Protein AF-A0A842NM25-F1 (afdb_monomer_lite)

Foldseek 3Di:
DFQAAPPPRHTDHNPQLDSHDPVVLCVVPNPVVSVVVSVVSVVCVVVVNSCVPPPPPPPPDPDPDDDDDDDDDDDDDDDDDDDDDDDPPDPDDDPPPPPPDDDPPDPPPPDDD

pLDDT: mean 74.21, std 19.15, range [44.09, 97.69]

Structure (mmCIF, N/CA/C/O backbone):
data_AF-A0A842NM25-F1
#
_entry.id   AF-A0A842NM25-F1
#
loop_
_atom_site.group_PDB
_atom_site.id
_atom_site.type_symbol
_atom_site.label_atom_id
_atom_site.label_alt_id
_atom_site.label_comp_id
_atom_site.label_asym_id
_atom_site.label_entity_id
_atom_site.label_seq_id
_atom_site.pdbx_PDB_ins_code
_atom_site.Cartn_x
_atom_site.Cartn_y
_atom_site.Cartn_z
_atom_site.occupancy
_atom_site.B_iso_or_equiv
_atom_site.auth_seq_id
_atom_site.auth_comp_id
_atom_site.auth_asym_id
_atom_site.auth_atom_id
_atom_site.pdbx_PDB_model_num
ATOM 1 N N . MET A 1 1 ? -14.908 -14.798 -3.355 1.00 56.22 1 MET A N 1
ATOM 2 C CA . MET A 1 1 ? -15.230 -14.413 -1.962 1.00 56.22 1 MET A CA 1
ATOM 3 C C . MET A 1 1 ? -14.199 -13.358 -1.643 1.00 56.22 1 MET A C 1
ATOM 5 O O . MET A 1 1 ? -13.019 -13.688 -1.685 1.00 56.22 1 MET A O 1
ATOM 9 N N . GLY A 1 2 ? -14.637 -12.111 -1.462 1.00 76.69 2 GLY A N 1
ATOM 10 C CA . GLY A 1 2 ? -13.755 -10.945 -1.497 1.00 76.69 2 GLY A CA 1
ATOM 11 C C . GLY A 1 2 ? -12.671 -10.963 -0.426 1.00 76.69 2 GLY A C 1
ATOM 12 O O . GLY A 1 2 ? -12.865 -11.520 0.660 1.00 76.69 2 GLY A O 1
ATOM 13 N N . LYS A 1 3 ? -11.541 -10.314 -0.716 1.00 93.62 3 LYS A N 1
ATOM 14 C CA . LYS A 1 3 ? -10.562 -9.976 0.320 1.00 93.62 3 LYS A CA 1
ATOM 15 C C . LYS A 1 3 ? -11.180 -8.933 1.248 1.00 93.62 3 LYS A C 1
ATOM 17 O O . LYS A 1 3 ? -11.974 -8.098 0.821 1.00 93.62 3 LYS A O 1
ATOM 22 N N . ARG A 1 4 ? -10.823 -8.970 2.530 1.00 96.25 4 ARG A N 1
ATOM 23 C CA . ARG A 1 4 ? -11.266 -7.973 3.514 1.00 96.25 4 ARG A CA 1
ATOM 24 C C . ARG A 1 4 ? -10.062 -7.294 4.138 1.00 96.25 4 ARG A C 1
A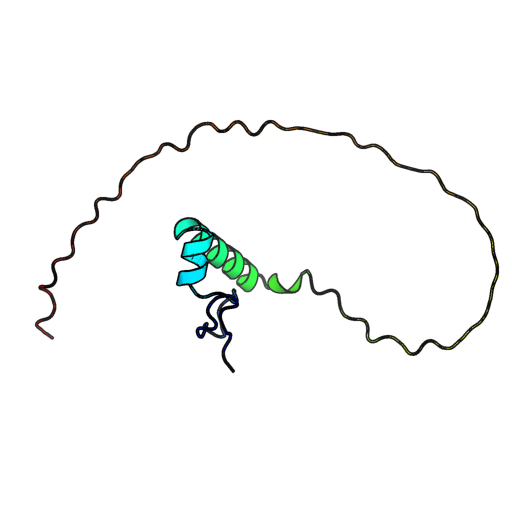TOM 26 O O . ARG A 1 4 ? -9.051 -7.937 4.394 1.00 96.25 4 ARG A O 1
ATOM 33 N N . CYS A 1 5 ? -10.188 -5.995 4.384 1.00 96.62 5 CYS A N 1
ATOM 34 C CA . CYS A 1 5 ? -9.157 -5.199 5.032 1.00 96.62 5 CYS A CA 1
ATOM 35 C C . CYS A 1 5 ? -8.902 -5.722 6.447 1.00 96.62 5 CYS A C 1
ATOM 37 O O . CYS A 1 5 ? -9.829 -5.776 7.256 1.00 96.62 5 CYS A O 1
ATOM 39 N N . ILE A 1 6 ? -7.644 -6.014 6.778 1.00 96.19 6 ILE A N 1
ATOM 40 C CA . ILE A 1 6 ? -7.267 -6.549 8.097 1.00 96.19 6 ILE A CA 1
ATOM 41 C C . ILE A 1 6 ? -7.580 -5.612 9.277 1.00 96.19 6 ILE A C 1
ATOM 43 O O . ILE A 1 6 ? -7.670 -6.074 10.410 1.00 96.19 6 ILE A O 1
ATOM 47 N N . TYR A 1 7 ? -7.760 -4.309 9.034 1.00 96.88 7 TYR A N 1
ATOM 48 C CA . TYR A 1 7 ? -7.997 -3.324 1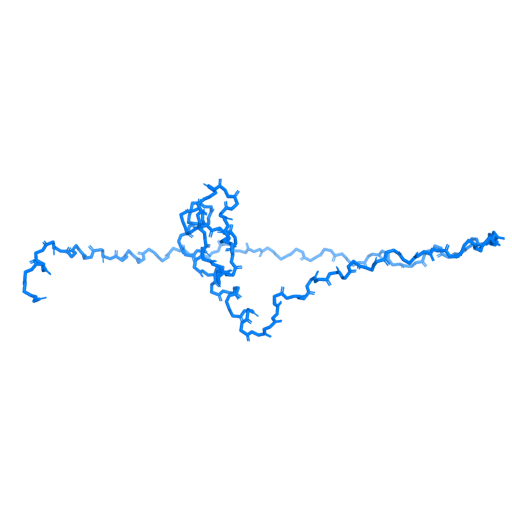0.096 1.00 96.88 7 TYR A CA 1
ATOM 49 C C . TYR A 1 7 ? -9.463 -2.941 10.261 1.00 96.88 7 TYR A C 1
ATOM 51 O O . TYR A 1 7 ? -9.978 -2.924 11.374 1.00 96.88 7 TYR A O 1
ATOM 59 N N . CYS A 1 8 ? -10.141 -2.607 9.164 1.00 97.00 8 CYS A N 1
ATOM 60 C CA . CYS A 1 8 ? -11.512 -2.097 9.214 1.00 97.00 8 CYS A CA 1
ATOM 61 C C . CYS A 1 8 ? -12.549 -3.092 8.684 1.00 97.00 8 CYS A C 1
ATOM 63 O O . CYS A 1 8 ? -13.732 -2.774 8.662 1.00 97.00 8 CYS A O 1
ATOM 65 N N . SER A 1 9 ? -12.123 -4.282 8.239 1.00 96.19 9 SER A N 1
ATOM 66 C CA . SER A 1 9 ? -12.980 -5.332 7.663 1.00 96.19 9 SER A CA 1
ATOM 67 C C . SER A 1 9 ? -13.789 -4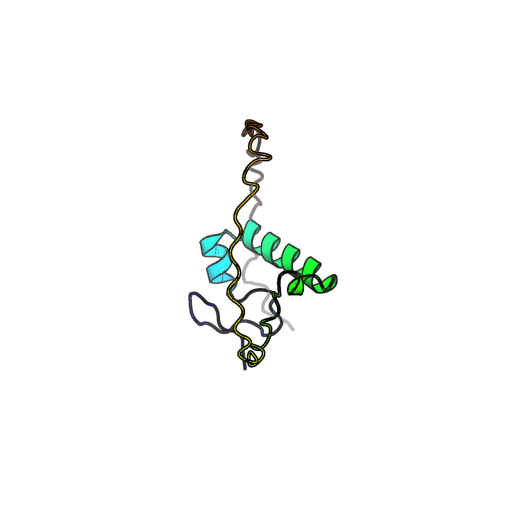.932 6.421 1.00 96.19 9 SER A C 1
ATOM 69 O O . SER A 1 9 ? -14.603 -5.727 5.958 1.00 96.19 9 SER A O 1
ATOM 71 N N . THR A 1 10 ? -13.563 -3.741 5.858 1.00 96.06 10 THR A N 1
ATOM 72 C CA . THR A 1 10 ? -14.150 -3.315 4.579 1.00 96.06 10 THR A CA 1
ATOM 73 C C . THR A 1 10 ? -13.658 -4.205 3.444 1.00 96.06 10 THR A C 1
ATOM 75 O O . THR A 1 10 ? -12.527 -4.697 3.489 1.00 96.06 10 THR A O 1
ATOM 78 N N . ASP A 1 11 ? -14.487 -4.379 2.421 1.00 96.12 11 ASP A N 1
ATOM 79 C CA . ASP A 1 11 ? -14.125 -5.136 1.231 1.00 96.12 11 ASP A CA 1
ATOM 80 C C . ASP A 1 11 ? -12.930 -4.507 0.501 1.00 96.12 11 ASP A C 1
ATOM 82 O O . ASP A 1 11 ? -12.806 -3.287 0.360 1.00 96.12 11 ASP A O 1
ATOM 86 N N . VAL A 1 12 ? -12.028 -5.375 0.061 1.00 95.94 12 VAL A N 1
ATOM 87 C CA . VAL A 1 12 ? -10.837 -5.061 -0.725 1.00 95.94 12 VAL A CA 1
ATOM 88 C C . VAL A 1 12 ? -10.915 -5.875 -2.012 1.00 95.94 12 VAL A C 1
ATOM 90 O O . VAL A 1 12 ? -11.385 -7.014 -2.011 1.00 95.94 12 VAL A O 1
ATOM 93 N N . ASP A 1 13 ? -10.462 -5.285 -3.118 1.00 93.50 13 ASP A N 1
ATOM 94 C CA . ASP A 1 13 ? -10.474 -5.943 -4.424 1.00 93.50 13 ASP A CA 1
ATOM 95 C C . ASP A 1 13 ? -9.728 -7.286 -4.379 1.00 93.50 13 ASP A C 1
ATOM 97 O O . ASP A 1 13 ? -8.631 -7.379 -3.821 1.00 93.50 13 ASP A O 1
ATOM 101 N N . GLU A 1 14 ? -10.307 -8.332 -4.976 1.00 92.44 14 GLU A N 1
ATOM 102 C CA . GLU A 1 14 ? -9.696 -9.669 -4.992 1.00 92.44 14 GLU A CA 1
ATOM 103 C C . GLU A 1 14 ? -8.344 -9.676 -5.728 1.00 92.44 14 GLU A C 1
ATOM 105 O O . GLU A 1 14 ? -7.450 -10.442 -5.363 1.00 92.44 14 GLU A O 1
ATOM 110 N N . ASN A 1 15 ? -8.150 -8.774 -6.697 1.00 91.69 15 ASN A N 1
ATOM 111 C CA . ASN A 1 15 ? -6.904 -8.614 -7.446 1.00 91.69 15 ASN A CA 1
ATOM 112 C C . ASN A 1 15 ? -5.910 -7.667 -6.765 1.00 91.69 15 ASN A C 1
ATOM 114 O O . ASN A 1 15 ? -4.826 -7.444 -7.309 1.00 91.69 15 ASN A O 1
ATOM 118 N N . SER A 1 16 ? -6.248 -7.106 -5.599 1.00 93.06 16 SER A N 1
ATOM 119 C CA . SER A 1 16 ? -5.323 -6.286 -4.819 1.00 93.06 16 SER A CA 1
ATOM 120 C C . SER A 1 16 ? -4.127 -7.120 -4.361 1.00 93.06 16 SER A C 1
ATOM 122 O O . SER A 1 16 ? -4.284 -8.229 -3.837 1.00 93.06 16 SER A O 1
ATOM 124 N N . VAL A 1 17 ? -2.925 -6.561 -4.506 1.00 94.00 17 VAL A N 1
ATOM 125 C CA . VAL A 1 17 ? -1.669 -7.128 -3.982 1.00 94.00 17 VAL A CA 1
ATOM 126 C C . VAL A 1 17 ? -1.532 -7.011 -2.460 1.00 94.00 17 VAL A C 1
ATOM 128 O O . VAL A 1 17 ? -0.621 -7.590 -1.880 1.00 94.00 17 VAL A O 1
ATOM 131 N N . VAL A 1 18 ? -2.432 -6.277 -1.803 1.00 93.94 18 VAL A N 1
ATOM 132 C CA . VAL A 1 18 ? -2.431 -6.047 -0.352 1.00 93.94 18 VAL A CA 1
ATOM 133 C C . VAL A 1 18 ? -3.809 -6.302 0.258 1.00 93.94 18 VAL A C 1
ATOM 135 O O . VAL A 1 18 ? -4.831 -5.974 -0.347 1.00 93.94 18 VAL A O 1
ATOM 138 N N . ASP A 1 19 ? -3.837 -6.808 1.493 1.00 94.81 19 ASP A N 1
ATOM 139 C CA . ASP A 1 19 ? -5.064 -7.110 2.253 1.00 94.81 19 ASP A CA 1
ATOM 140 C C . ASP A 1 19 ? -5.525 -5.922 3.119 1.00 94.81 19 ASP A C 1
ATOM 142 O O . ASP A 1 19 ? -5.959 -6.057 4.266 1.00 94.81 19 ASP A O 1
ATOM 146 N N . MET A 1 20 ? -5.393 -4.706 2.590 1.00 96.06 20 MET A N 1
ATOM 147 C CA . MET A 1 20 ? -5.673 -3.472 3.319 1.00 96.06 20 MET A CA 1
ATOM 148 C C . MET A 1 20 ? -6.338 -2.445 2.411 1.00 96.06 20 MET A C 1
ATOM 150 O O . MET A 1 20 ? -5.924 -2.249 1.271 1.00 96.06 20 MET A O 1
ATOM 154 N N . CYS A 1 21 ? -7.368 -1.762 2.912 1.00 96.25 21 CYS A N 1
ATOM 155 C CA . CYS A 1 21 ? -8.022 -0.704 2.150 1.00 96.25 21 CYS A CA 1
ATOM 156 C C . CYS A 1 21 ? -7.135 0.552 2.075 1.00 96.25 21 CYS A C 1
ATOM 158 O O . CYS A 1 21 ? -6.343 0.830 2.982 1.00 96.25 21 CYS A O 1
ATOM 160 N N . ARG A 1 22 ? -7.321 1.368 1.027 1.00 95.56 22 ARG A N 1
ATOM 161 C CA . ARG A 1 22 ? -6.561 2.618 0.831 1.00 95.56 22 ARG A CA 1
ATOM 162 C C . ARG A 1 22 ? -6.629 3.564 2.033 1.00 95.56 22 ARG A C 1
ATOM 164 O O . ARG A 1 22 ? -5.623 4.177 2.368 1.00 95.56 22 ARG A O 1
ATOM 171 N N . GLY A 1 23 ? -7.786 3.663 2.693 1.00 97.06 23 GLY A N 1
ATOM 172 C CA . GLY A 1 23 ? -7.955 4.511 3.877 1.00 97.06 23 GLY A CA 1
ATOM 173 C C . GLY A 1 23 ? -7.028 4.099 5.022 1.00 97.06 23 GLY A C 1
ATOM 174 O O . GLY A 1 23 ? -6.289 4.925 5.548 1.00 97.06 23 GLY A O 1
ATOM 175 N N . CYS A 1 24 ? -6.994 2.806 5.353 1.00 97.62 24 CYS A N 1
ATOM 176 C CA . CYS A 1 24 ? -6.101 2.285 6.386 1.00 97.62 24 CYS A CA 1
ATOM 177 C C . CYS A 1 24 ? -4.625 2.422 5.994 1.00 97.62 24 CYS A C 1
ATOM 179 O O . CYS A 1 24 ? -3.834 2.869 6.819 1.00 97.62 24 CYS A O 1
ATOM 181 N N . MET A 1 25 ? -4.258 2.126 4.742 1.00 97.31 25 MET A N 1
ATOM 182 C CA . MET A 1 25 ? -2.871 2.295 4.287 1.00 97.31 25 MET A CA 1
ATOM 183 C C . MET A 1 25 ? -2.400 3.747 4.412 1.00 97.31 25 MET A C 1
ATOM 185 O O . MET A 1 25 ? -1.293 4.004 4.882 1.00 97.31 25 MET A O 1
ATOM 189 N N . ASN A 1 26 ? -3.249 4.701 4.021 1.00 97.69 26 ASN A N 1
ATOM 190 C CA . ASN A 1 26 ? -2.941 6.125 4.115 1.00 97.69 26 ASN A CA 1
ATOM 191 C C . ASN A 1 26 ? -2.841 6.598 5.569 1.00 97.69 26 ASN A C 1
ATOM 193 O O . ASN A 1 26 ? -2.014 7.452 5.859 1.00 97.69 26 ASN A O 1
ATOM 197 N N . ASN A 1 27 ? -3.633 6.038 6.484 1.00 97.56 27 ASN A N 1
ATOM 198 C CA . ASN A 1 27 ? -3.551 6.387 7.902 1.00 97.56 27 ASN A CA 1
ATOM 199 C C . ASN A 1 27 ? -2.276 5.849 8.570 1.00 97.56 27 ASN A C 1
ATOM 201 O O . ASN A 1 27 ? -1.747 6.496 9.466 1.00 97.56 27 ASN A O 1
ATOM 205 N N . VAL A 1 28 ? -1.783 4.680 8.144 1.00 96.75 28 VAL A N 1
ATOM 206 C CA . VAL A 1 28 ? -0.578 4.059 8.722 1.00 96.75 28 VAL A CA 1
ATOM 207 C C . VAL A 1 28 ? 0.703 4.651 8.130 1.00 96.75 28 VAL A C 1
ATOM 209 O O . VAL A 1 28 ? 1.630 4.965 8.872 1.00 96.75 28 VAL A O 1
ATOM 212 N N . TRP A 1 29 ? 0.768 4.813 6.805 1.00 96.56 29 TRP A N 1
ATOM 213 C CA . TRP A 1 29 ? 2.002 5.202 6.108 1.00 96.56 29 TRP A CA 1
ATOM 214 C C . TRP A 1 29 ? 1.941 6.569 5.416 1.00 96.56 29 TRP A C 1
ATOM 216 O O . TRP A 1 29 ? 2.972 7.103 5.009 1.00 96.56 29 TRP A O 1
ATOM 226 N N . GLY A 1 30 ? 0.757 7.156 5.263 1.00 97.56 30 GLY A N 1
ATOM 227 C CA . GLY A 1 30 ? 0.551 8.338 4.429 1.00 97.56 30 GLY A CA 1
ATOM 228 C C . GLY A 1 30 ? 0.391 7.999 2.939 1.00 97.56 30 GLY A C 1
ATOM 229 O O . GLY A 1 30 ? 0.763 6.912 2.490 1.00 97.56 30 GLY A O 1
ATOM 230 N N . PRO A 1 31 ? -0.143 8.938 2.136 1.00 96.81 31 PRO A N 1
ATOM 231 C CA . PRO A 1 31 ? -0.509 8.698 0.736 1.00 96.81 31 PRO A CA 1
ATOM 232 C C . PRO A 1 31 ? 0.688 8.414 -0.182 1.00 96.81 31 PRO A C 1
ATOM 234 O O . PRO A 1 31 ? 0.568 7.661 -1.144 1.00 96.81 31 PRO A O 1
ATOM 237 N N . LYS A 1 32 ? 1.854 9.007 0.104 1.00 97.19 32 LYS A N 1
ATOM 238 C CA . LYS A 1 32 ? 3.070 8.800 -0.701 1.00 97.19 32 LYS A CA 1
ATOM 239 C C . LYS A 1 32 ? 3.624 7.389 -0.516 1.00 97.19 32 LYS A C 1
ATOM 241 O O . LYS A 1 32 ? 3.924 6.701 -1.486 1.00 97.19 32 LYS A O 1
ATOM 246 N N . MET A 1 33 ? 3.732 6.952 0.736 1.00 97.25 33 MET A N 1
ATOM 247 C CA . MET A 1 33 ? 4.286 5.641 1.063 1.00 97.25 33 MET A CA 1
ATOM 248 C C . MET A 1 33 ? 3.319 4.515 0.712 1.00 97.25 33 MET A C 1
ATOM 250 O O . MET A 1 33 ? 3.757 3.496 0.189 1.00 97.25 33 MET A O 1
ATOM 254 N N . SER A 1 34 ? 2.014 4.693 0.939 1.00 97.44 34 SER A N 1
ATOM 255 C CA . SER A 1 34 ? 1.020 3.693 0.541 1.00 97.44 34 SER A CA 1
ATOM 256 C C . SER A 1 34 ? 1.063 3.434 -0.968 1.00 97.44 34 SER A C 1
ATOM 258 O O . SER A 1 34 ? 1.082 2.276 -1.381 1.00 97.44 34 SER A O 1
ATOM 260 N N . ALA A 1 35 ? 1.168 4.488 -1.784 1.00 96.94 35 ALA A N 1
ATOM 261 C CA . ALA A 1 35 ? 1.315 4.370 -3.231 1.00 96.94 35 ALA A CA 1
ATOM 262 C C . ALA A 1 35 ? 2.603 3.626 -3.617 1.00 96.94 35 ALA A C 1
ATOM 264 O O . ALA A 1 35 ? 2.540 2.685 -4.405 1.00 96.94 35 ALA A O 1
ATOM 265 N N . ALA A 1 36 ? 3.742 3.985 -3.017 1.00 97.69 36 ALA A N 1
ATOM 266 C CA . ALA A 1 36 ? 5.023 3.334 -3.292 1.00 97.69 36 ALA A CA 1
ATOM 267 C C . ALA A 1 36 ? 5.026 1.840 -2.915 1.00 97.69 36 ALA A C 1
ATOM 269 O O . ALA A 1 36 ? 5.561 1.015 -3.655 1.00 97.69 36 ALA A O 1
ATOM 270 N N . ILE A 1 37 ? 4.400 1.473 -1.790 1.00 96.25 37 ILE A N 1
ATOM 271 C CA . ILE A 1 37 ? 4.264 0.075 -1.356 1.00 96.25 37 ILE A CA 1
ATOM 272 C C . ILE A 1 37 ? 3.427 -0.716 -2.363 1.00 96.25 37 ILE A C 1
ATOM 274 O O . ILE A 1 37 ? 3.859 -1.780 -2.804 1.00 96.25 37 ILE A O 1
ATOM 278 N N . VAL A 1 38 ? 2.256 -0.197 -2.752 1.00 96.19 38 VAL A N 1
ATOM 279 C CA . VAL A 1 38 ? 1.388 -0.863 -3.737 1.00 96.19 38 VAL A CA 1
ATOM 280 C C . VAL A 1 38 ? 2.106 -1.004 -5.075 1.00 96.19 38 VAL A C 1
ATOM 282 O O . VAL A 1 38 ? 2.112 -2.088 -5.645 1.00 96.19 38 VAL A O 1
ATOM 285 N N . GLU A 1 39 ? 2.765 0.051 -5.556 1.00 96.94 39 GLU A N 1
ATOM 286 C CA . GLU A 1 39 ? 3.509 0.018 -6.817 1.00 96.94 39 GLU A CA 1
ATOM 287 C C . GLU A 1 39 ? 4.647 -1.013 -6.790 1.00 96.94 39 GLU A C 1
ATOM 289 O O . GLU A 1 39 ? 4.837 -1.758 -7.751 1.00 96.94 39 GLU A O 1
ATOM 294 N N . SER A 1 40 ? 5.396 -1.081 -5.687 1.00 95.94 40 SER A N 1
ATOM 295 C CA . SER A 1 40 ? 6.460 -2.070 -5.509 1.00 95.94 40 SER A CA 1
ATOM 296 C C . SER A 1 40 ? 5.905 -3.496 -5.544 1.00 95.94 40 SER A C 1
ATOM 298 O O . SER A 1 40 ? 6.383 -4.328 -6.313 1.00 95.94 40 SER A O 1
ATOM 300 N N . MET A 1 41 ? 4.837 -3.764 -4.788 1.00 94.75 41 MET A N 1
ATOM 301 C CA . MET A 1 41 ? 4.190 -5.079 -4.768 1.00 94.75 41 MET A CA 1
ATOM 302 C C . MET A 1 41 ? 3.616 -5.467 -6.139 1.00 94.75 41 MET A C 1
ATOM 304 O O . MET A 1 41 ? 3.745 -6.612 -6.563 1.00 94.75 41 MET A O 1
ATOM 308 N N . GLU A 1 42 ? 3.041 -4.516 -6.876 1.00 95.44 42 GLU A N 1
ATOM 309 C CA . GLU A 1 42 ? 2.545 -4.736 -8.239 1.00 95.44 42 GLU A CA 1
ATOM 310 C C . GLU A 1 42 ? 3.663 -5.089 -9.228 1.00 95.44 42 GLU A C 1
ATOM 312 O O . GLU A 1 42 ? 3.516 -6.002 -10.047 1.00 95.44 42 GLU A O 1
ATOM 317 N N . LYS A 1 43 ? 4.820 -4.424 -9.125 1.00 95.81 43 LYS A N 1
ATOM 318 C CA . LYS A 1 43 ? 6.008 -4.771 -9.921 1.00 95.81 43 LYS A CA 1
ATOM 319 C C . LYS A 1 43 ? 6.478 -6.192 -9.628 1.00 95.81 43 LYS A C 1
ATOM 321 O O . LYS A 1 43 ? 6.808 -6.926 -10.557 1.00 95.81 43 LYS A O 1
ATOM 326 N N . GLU A 1 44 ? 6.484 -6.595 -8.361 1.00 94.62 44 GLU A N 1
ATOM 327 C CA . GLU A 1 44 ? 6.869 -7.950 -7.962 1.00 94.62 44 GLU A CA 1
ATOM 328 C C . GLU A 1 44 ? 5.831 -9.000 -8.386 1.00 94.62 44 GLU A C 1
ATOM 330 O O . GLU A 1 44 ? 6.211 -10.089 -8.826 1.00 94.62 44 GLU A O 1
ATOM 335 N N . ARG A 1 45 ? 4.534 -8.661 -8.387 1.00 93.31 45 ARG A N 1
ATOM 336 C CA . ARG A 1 45 ? 3.482 -9.494 -8.991 1.00 93.31 45 ARG A CA 1
ATOM 337 C C . ARG A 1 45 ? 3.737 -9.732 -10.474 1.00 93.31 45 ARG A C 1
ATOM 339 O O . ARG A 1 45 ? 3.680 -10.877 -10.914 1.00 93.31 45 ARG A O 1
ATOM 346 N N . GLY A 1 46 ? 4.076 -8.686 -11.227 1.00 92.69 46 GLY A N 1
ATOM 347 C CA . GLY A 1 46 ? 4.408 -8.801 -12.651 1.00 92.69 46 GLY A CA 1
ATOM 348 C C . GLY A 1 46 ? 5.624 -9.693 -12.931 1.00 92.69 46 GLY A C 1
ATOM 349 O O . GLY A 1 46 ? 5.691 -10.332 -13.978 1.00 92.69 46 GLY A O 1
ATOM 350 N N . LYS A 1 47 ? 6.562 -9.784 -11.982 1.00 93.38 47 LYS A N 1
ATOM 351 C CA . LYS A 1 47 ? 7.740 -10.662 -12.063 1.00 93.38 47 LYS A CA 1
ATOM 352 C C . LYS A 1 47 ? 7.478 -12.097 -11.591 1.00 93.38 47 LYS A C 1
ATOM 354 O O . LYS A 1 47 ? 8.370 -12.930 -11.702 1.00 93.38 47 LYS A O 1
ATOM 359 N N . GLY A 1 48 ? 6.295 -12.391 -11.043 1.00 89.94 48 GLY A N 1
ATOM 360 C CA . GLY A 1 48 ? 5.999 -13.685 -10.419 1.00 89.94 48 GLY A CA 1
ATOM 361 C C . GLY A 1 48 ? 6.718 -13.898 -9.083 1.00 89.94 48 GLY A C 1
ATOM 362 O O . GLY A 1 48 ? 6.886 -15.031 -8.645 1.00 89.94 48 GLY A O 1
ATOM 363 N N . ASN A 1 49 ? 7.145 -12.815 -8.428 1.00 90.19 49 ASN A N 1
ATOM 364 C CA . ASN A 1 49 ? 8.017 -12.866 -7.257 1.00 90.19 49 ASN A CA 1
ATOM 365 C C . ASN A 1 49 ? 7.267 -12.908 -5.914 1.00 90.19 49 ASN A C 1
ATOM 367 O O . ASN A 1 49 ? 7.886 -12.904 -4.853 1.00 90.19 49 ASN A O 1
ATOM 371 N N . MET A 1 50 ? 5.931 -12.945 -5.936 1.00 86.69 50 MET A N 1
ATOM 372 C CA . MET A 1 50 ? 5.120 -12.908 -4.709 1.00 86.69 50 MET A CA 1
ATOM 373 C C . MET A 1 50 ? 5.231 -14.183 -3.856 1.00 86.69 50 MET A C 1
ATOM 375 O O . MET A 1 50 ? 4.899 -14.152 -2.677 1.00 86.69 50 MET A O 1
ATOM 379 N N . GLU A 1 51 ? 5.732 -15.290 -4.414 1.00 83.06 51 GLU A N 1
ATOM 380 C CA . GLU A 1 51 ? 5.778 -16.599 -3.741 1.00 83.06 51 GLU A CA 1
ATOM 381 C C . GLU A 1 51 ? 7.174 -16.972 -3.194 1.00 83.06 51 GLU A C 1
ATOM 383 O O . GLU A 1 51 ? 7.358 -18.083 -2.697 1.00 83.06 51 GLU A O 1
ATOM 388 N N . LEU A 1 52 ? 8.170 -16.073 -3.249 1.00 76.88 52 LEU A N 1
ATOM 389 C CA . LEU A 1 52 ? 9.567 -16.389 -2.889 1.00 76.88 52 LEU A CA 1
ATOM 390 C C . LEU A 1 52 ? 9.792 -16.848 -1.439 1.00 76.88 52 LEU A C 1
ATOM 392 O O . LEU A 1 52 ? 10.840 -17.408 -1.130 1.00 76.88 52 LEU A O 1
ATOM 396 N N . GLY A 1 53 ? 8.841 -16.603 -0.544 1.00 72.69 53 GLY A N 1
ATOM 397 C CA . GLY A 1 53 ? 8.929 -16.973 0.869 1.00 72.69 53 GLY A CA 1
ATOM 398 C C . GLY A 1 53 ? 8.073 -18.173 1.252 1.00 72.69 53 GLY A C 1
ATOM 399 O O . GLY A 1 53 ? 7.911 -18.434 2.443 1.00 72.69 53 GLY A O 1
ATOM 400 N N . ARG A 1 54 ? 7.472 -18.881 0.286 1.00 75.62 54 ARG A N 1
ATOM 401 C CA . ARG A 1 54 ? 6.584 -19.999 0.599 1.00 75.62 54 ARG A CA 1
ATOM 402 C C . ARG A 1 54 ? 7.404 -21.198 1.063 1.00 75.62 54 ARG A C 1
ATOM 404 O O . ARG A 1 54 ? 7.795 -22.055 0.274 1.00 75.62 54 ARG A O 1
ATOM 411 N N . VAL A 1 55 ? 7.658 -21.256 2.368 1.00 76.62 55 VAL A N 1
ATOM 412 C CA . VAL A 1 55 ? 8.140 -22.465 3.033 1.00 76.62 55 VAL A CA 1
ATOM 413 C C . VAL A 1 55 ? 7.040 -23.495 2.841 1.00 76.62 55 VAL A C 1
ATOM 415 O O . VAL A 1 55 ? 5.945 -23.359 3.384 1.00 76.62 55 VAL A O 1
ATOM 418 N N . SER A 1 56 ? 7.282 -24.464 1.966 1.00 74.94 56 SER A N 1
ATOM 419 C CA . SER A 1 56 ? 6.347 -25.561 1.772 1.00 74.94 56 SER A CA 1
ATOM 420 C C . SER A 1 56 ? 6.171 -26.239 3.126 1.00 74.94 56 SER A C 1
ATOM 422 O O . SER A 1 56 ? 7.140 -26.729 3.702 1.00 74.94 56 SER A O 1
ATOM 424 N N . GLU A 1 57 ? 4.944 -26.249 3.648 1.00 66.56 57 GLU A N 1
ATOM 425 C CA . GLU A 1 57 ? 4.571 -27.186 4.699 1.00 66.56 57 GLU A CA 1
ATOM 426 C C . GLU A 1 57 ? 4.753 -28.576 4.094 1.00 66.56 57 GLU A C 1
ATOM 428 O O . GLU A 1 57 ? 3.905 -29.084 3.354 1.00 66.56 57 GLU A O 1
ATOM 433 N N . SER A 1 58 ? 5.915 -29.178 4.339 1.00 68.06 58 SER A N 1
ATOM 43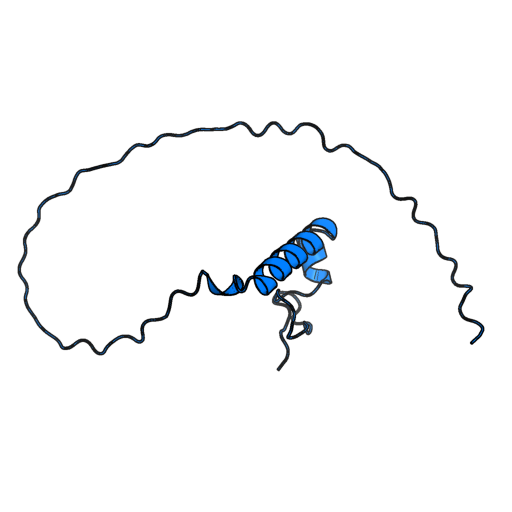4 C CA . SER A 1 58 ? 6.079 -30.602 4.151 1.00 68.06 58 SER A CA 1
ATOM 435 C C . SER A 1 58 ? 5.030 -31.251 5.043 1.00 68.06 58 SER A C 1
ATOM 437 O O . SER A 1 58 ? 5.096 -31.208 6.269 1.00 68.06 58 SER A O 1
ATOM 439 N N . LYS A 1 59 ? 4.002 -31.807 4.399 1.00 66.75 59 LYS A N 1
ATOM 440 C CA . LYS A 1 59 ? 3.052 -32.738 5.002 1.00 66.75 59 LYS A CA 1
ATOM 441 C C . LYS A 1 59 ? 3.875 -33.664 5.906 1.00 66.75 59 LYS A C 1
ATOM 443 O O . LYS A 1 59 ? 4.795 -34.279 5.359 1.00 66.75 59 LYS A O 1
ATOM 448 N N . PRO A 1 60 ? 3.648 -33.717 7.235 1.00 57.66 60 PRO A N 1
ATOM 449 C CA . PRO A 1 60 ? 4.473 -34.538 8.106 1.00 57.66 60 PRO A CA 1
ATOM 450 C C . PRO A 1 60 ? 4.409 -35.958 7.559 1.00 57.66 60 PRO A C 1
ATOM 452 O O . PRO A 1 60 ? 3.346 -36.578 7.533 1.00 57.66 60 PRO A O 1
ATOM 455 N N . ALA A 1 61 ? 5.530 -36.415 7.004 1.00 56.38 61 ALA A N 1
ATOM 456 C CA . ALA A 1 61 ? 5.672 -37.790 6.592 1.00 56.38 61 ALA A CA 1
ATOM 457 C C . ALA A 1 61 ? 5.445 -38.617 7.855 1.00 56.38 61 ALA A C 1
ATOM 459 O O . ALA A 1 61 ? 6.082 -38.360 8.879 1.00 56.38 61 ALA A O 1
ATOM 460 N N . GLU A 1 62 ? 4.506 -39.558 7.800 1.00 56.03 62 GLU A N 1
ATOM 461 C CA . GLU A 1 62 ? 4.389 -40.592 8.818 1.00 56.03 62 GLU A CA 1
ATOM 462 C C . GLU A 1 62 ? 5.777 -41.211 9.000 1.00 56.03 62 GLU A C 1
ATOM 464 O O . GLU A 1 62 ? 6.323 -41.849 8.100 1.00 56.03 62 GLU A O 1
ATOM 469 N N . VAL A 1 63 ? 6.389 -40.927 10.144 1.00 58.06 63 VAL A N 1
ATOM 470 C CA . VAL A 1 63 ? 7.697 -41.446 10.519 1.00 58.06 63 VAL A CA 1
ATOM 471 C C . VAL A 1 63 ? 7.585 -42.965 10.684 1.00 58.06 63 VAL A C 1
ATOM 473 O O . VAL A 1 63 ? 6.844 -43.418 11.560 1.00 58.06 63 VAL A O 1
ATOM 476 N N . PRO A 1 64 ? 8.324 -43.793 9.919 1.00 51.78 64 PRO A N 1
ATOM 477 C CA . PRO A 1 64 ? 8.564 -45.155 10.346 1.00 51.78 64 PRO A CA 1
ATOM 478 C C . PRO A 1 64 ? 9.503 -45.074 11.548 1.00 51.78 64 PRO A C 1
ATOM 480 O O . PRO A 1 64 ? 10.654 -44.651 11.442 1.00 51.78 64 PRO A O 1
ATOM 483 N N . HIS A 1 65 ? 8.967 -45.448 12.703 1.00 57.31 65 HIS A N 1
ATOM 484 C CA . HIS A 1 65 ? 9.670 -45.622 13.964 1.00 57.31 65 HIS A CA 1
ATOM 485 C C . HIS A 1 65 ? 10.894 -46.534 13.769 1.00 57.31 65 HIS A C 1
ATOM 487 O O . HIS A 1 65 ? 10.766 -47.759 13.772 1.00 57.31 65 HIS A O 1
ATOM 493 N N . LEU A 1 66 ? 12.084 -45.954 13.597 1.00 54.97 66 LEU A N 1
ATOM 494 C CA . LEU A 1 66 ? 13.337 -46.704 13.583 1.00 54.97 66 LEU A CA 1
ATOM 495 C C . LEU A 1 66 ? 14.273 -46.172 14.664 1.00 54.97 66 LEU A C 1
ATOM 497 O O . LEU A 1 66 ? 15.080 -45.270 14.466 1.00 54.97 66 LEU A O 1
ATOM 501 N N . SER A 1 67 ? 14.125 -46.785 15.832 1.00 65.50 67 SER A N 1
ATOM 502 C CA . SER A 1 67 ? 15.031 -46.721 16.968 1.00 65.50 67 SER A CA 1
ATOM 503 C C . SER A 1 67 ? 16.444 -47.135 16.562 1.00 65.50 67 SER A C 1
ATOM 505 O O . SER A 1 67 ? 16.686 -48.325 16.348 1.00 65.50 67 SER A O 1
ATOM 507 N N . LYS A 1 68 ? 17.375 -46.180 16.526 1.00 57.97 68 LYS A N 1
ATOM 508 C CA . LYS A 1 68 ? 18.774 -46.412 16.905 1.00 57.97 68 LYS A CA 1
ATOM 509 C C . LYS A 1 68 ? 19.312 -45.181 17.620 1.00 57.97 68 LYS A C 1
ATOM 511 O O . LYS A 1 68 ? 19.658 -44.182 17.000 1.00 57.97 68 LYS A O 1
ATOM 516 N N . GLU A 1 69 ? 19.368 -45.299 18.938 1.00 61.12 69 GLU A N 1
ATOM 517 C CA . GLU A 1 69 ? 20.287 -44.551 19.780 1.00 61.12 69 GLU A CA 1
ATOM 518 C C . GLU A 1 69 ? 21.712 -44.961 19.395 1.00 61.12 69 GLU A C 1
ATOM 520 O O . GLU A 1 69 ? 22.043 -46.142 19.482 1.00 61.12 69 GLU A O 1
ATOM 525 N N . VAL A 1 70 ? 22.540 -44.007 18.972 1.00 56.19 70 VAL A N 1
ATOM 526 C CA . VAL A 1 70 ? 23.988 -44.040 19.206 1.00 56.19 70 VAL A CA 1
ATOM 527 C C . VAL A 1 70 ? 24.439 -42.595 19.405 1.00 56.19 70 VAL A C 1
ATOM 529 O O . VAL A 1 70 ? 24.411 -41.784 18.482 1.00 56.19 70 VAL A O 1
ATOM 532 N N . GLU A 1 71 ? 24.820 -42.290 20.643 1.00 62.06 71 GLU A N 1
ATOM 533 C CA . GLU A 1 71 ? 25.638 -41.140 21.016 1.00 62.06 71 GLU A CA 1
ATOM 534 C C . GLU A 1 71 ? 26.909 -41.091 20.161 1.00 62.06 71 GLU A C 1
ATOM 536 O O . GLU A 1 71 ? 27.599 -42.103 20.070 1.00 62.06 71 GLU A O 1
ATOM 541 N N . LEU A 1 72 ? 27.304 -39.920 19.655 1.00 52.38 72 LEU A N 1
ATOM 542 C CA . LEU A 1 72 ? 28.633 -39.414 20.004 1.00 52.38 72 LEU A CA 1
ATOM 543 C C . LEU A 1 72 ? 28.801 -37.938 19.649 1.00 52.38 72 LEU A C 1
ATOM 545 O O . LEU A 1 72 ? 28.826 -37.526 18.494 1.00 52.38 72 LEU A O 1
ATOM 549 N N . SER A 1 73 ? 28.967 -37.172 20.713 1.00 56.16 73 SER A N 1
ATOM 550 C CA . SER A 1 73 ? 29.528 -35.836 20.781 1.00 56.16 73 SER A CA 1
ATOM 551 C C . SER A 1 73 ? 30.896 -35.739 20.096 1.00 56.16 73 SER A C 1
ATOM 553 O O . SER A 1 73 ? 31.789 -36.533 20.399 1.00 56.16 73 SER A O 1
ATOM 555 N N . LYS A 1 74 ? 31.073 -34.721 19.238 1.00 54.28 74 LYS A N 1
ATOM 556 C CA . LYS A 1 74 ? 32.257 -33.839 19.133 1.00 54.28 74 LYS A CA 1
ATOM 557 C C . LYS A 1 74 ? 32.088 -32.827 17.989 1.00 54.28 74 LYS A C 1
ATOM 559 O O . LYS A 1 74 ? 31.415 -33.114 17.012 1.00 54.28 74 LYS A O 1
ATOM 564 N N . GLU A 1 75 ? 32.741 -31.679 18.168 1.00 54.91 75 GLU A N 1
ATOM 565 C CA . GLU A 1 75 ? 32.878 -30.526 17.254 1.00 54.91 75 GLU A CA 1
ATOM 566 C C . GLU A 1 75 ? 31.812 -29.425 17.383 1.00 54.91 75 GLU A C 1
ATOM 568 O O . GLU A 1 75 ? 31.032 -29.104 16.492 1.00 54.91 75 GLU A O 1
ATOM 573 N N . VAL A 1 76 ? 31.856 -28.815 18.571 1.00 50.19 76 VAL A N 1
ATOM 574 C CA . VAL A 1 76 ? 31.752 -27.362 18.765 1.00 50.19 76 VAL A CA 1
ATOM 575 C C . VAL A 1 76 ? 33.059 -26.718 18.261 1.00 50.19 76 VAL A C 1
ATOM 577 O O . VAL A 1 76 ? 34.103 -27.351 18.381 1.00 50.19 76 VAL A O 1
ATOM 580 N N . GLU A 1 77 ? 32.973 -25.468 17.788 1.00 52.16 77 GLU A N 1
ATOM 581 C CA . GLU A 1 77 ? 34.033 -24.536 17.331 1.00 52.16 77 GLU A CA 1
ATOM 582 C C . GLU A 1 77 ? 34.248 -24.430 15.812 1.00 52.16 77 GLU A C 1
ATOM 584 O O . GLU A 1 77 ? 35.157 -25.042 15.265 1.00 52.16 77 GLU A O 1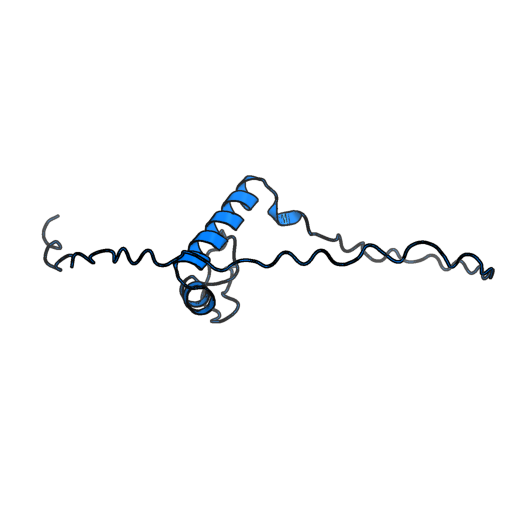
ATOM 589 N N . LEU A 1 78 ? 33.500 -23.532 15.148 1.00 53.81 78 LEU A N 1
ATOM 590 C CA . LEU A 1 78 ? 34.130 -22.459 14.361 1.00 53.81 78 LEU A CA 1
ATOM 591 C C . LEU A 1 78 ? 33.117 -21.374 13.934 1.00 53.81 78 LEU A C 1
ATOM 593 O O . LEU A 1 78 ? 32.135 -21.673 13.260 1.00 53.81 78 LEU A O 1
ATOM 597 N N . LEU A 1 79 ? 33.479 -20.116 14.216 1.00 51.75 79 LEU A N 1
ATOM 598 C CA . LEU A 1 79 ? 32.999 -18.853 13.621 1.00 51.75 79 LEU A CA 1
ATOM 599 C C . LEU A 1 79 ? 31.852 -18.114 14.333 1.00 51.75 79 LEU A C 1
ATOM 601 O O . LEU A 1 79 ? 30.755 -17.940 13.805 1.00 51.75 79 LEU A O 1
ATOM 605 N N . GLU A 1 80 ? 32.194 -17.545 15.491 1.00 55.91 80 GLU A N 1
ATOM 606 C CA . GLU A 1 80 ? 31.813 -16.162 15.793 1.00 55.91 80 GLU A CA 1
ATOM 607 C C . GLU A 1 80 ? 32.777 -15.186 15.084 1.00 55.91 80 GLU A C 1
ATOM 609 O O . GLU A 1 80 ? 33.904 -15.543 14.746 1.00 55.91 80 GLU A O 1
ATOM 614 N N . GLU A 1 81 ? 32.312 -13.945 14.919 1.00 55.41 81 GLU A N 1
ATOM 615 C CA . GLU A 1 81 ? 33.046 -12.733 14.517 1.00 55.41 81 GLU A CA 1
ATOM 616 C C . GLU A 1 81 ? 33.077 -12.366 13.019 1.00 55.41 81 GLU A C 1
ATOM 618 O O . GLU A 1 81 ? 34.085 -12.492 12.330 1.00 55.41 81 GLU A O 1
ATOM 623 N N . VAL A 1 82 ? 32.011 -11.696 12.555 1.00 55.16 82 VAL A N 1
ATOM 624 C CA . VAL A 1 82 ? 32.212 -10.459 11.779 1.00 55.16 82 VAL A CA 1
ATOM 625 C C . VAL A 1 82 ? 31.428 -9.322 12.423 1.00 55.16 82 VAL A C 1
ATOM 627 O O . VAL A 1 82 ? 30.200 -9.282 12.459 1.00 55.16 82 VAL A O 1
ATOM 630 N N . SER A 1 83 ? 32.231 -8.415 12.961 1.00 53.06 83 SER A N 1
ATOM 631 C CA . SER A 1 83 ? 31.913 -7.200 13.684 1.00 53.06 83 SER A CA 1
ATOM 632 C C . SER A 1 83 ? 31.242 -6.122 12.823 1.00 53.06 83 SER A C 1
ATOM 634 O O . SER A 1 83 ? 31.613 -5.880 11.676 1.00 53.06 83 SER A O 1
ATOM 636 N N . HIS A 1 84 ? 30.269 -5.464 13.453 1.00 49.28 84 HIS A N 1
ATOM 637 C CA . HIS A 1 84 ? 29.890 -4.052 13.377 1.00 49.28 84 HIS A CA 1
ATOM 638 C C . HIS A 1 84 ? 30.564 -3.178 12.303 1.00 49.28 84 HIS A C 1
ATOM 640 O O . HIS A 1 84 ? 31.694 -2.718 12.451 1.00 49.28 84 HIS A O 1
ATOM 646 N N . GLY A 1 85 ? 29.774 -2.804 11.295 1.00 44.09 85 GLY A N 1
ATOM 647 C CA . GLY A 1 85 ? 30.018 -1.646 10.438 1.00 44.09 85 GLY A CA 1
ATOM 648 C C . GLY A 1 85 ? 28.860 -0.661 10.554 1.00 44.09 85 GLY A C 1
ATOM 649 O O . GLY A 1 85 ? 27.961 -0.658 9.717 1.00 44.09 85 GLY A O 1
ATOM 650 N N . GLY A 1 86 ? 28.866 0.155 11.610 1.00 49.00 86 GLY A N 1
ATOM 651 C CA . GLY A 1 86 ? 27.964 1.294 11.742 1.00 49.00 86 GLY A CA 1
ATOM 652 C C . GLY A 1 86 ? 28.249 2.305 10.635 1.00 49.00 86 GLY A C 1
ATOM 653 O O . GLY A 1 86 ? 29.319 2.907 10.600 1.00 49.00 86 GLY A O 1
ATOM 654 N N . LYS A 1 87 ? 27.296 2.484 9.720 1.00 56.47 87 LYS A N 1
ATOM 655 C CA . LYS A 1 87 ? 27.283 3.624 8.805 1.00 56.47 87 LYS A CA 1
ATOM 656 C C . LYS A 1 87 ? 26.245 4.603 9.328 1.00 56.47 87 LYS A C 1
ATOM 658 O O . LYS A 1 87 ? 25.047 4.352 9.236 1.00 56.47 87 LYS A O 1
ATOM 663 N N . GLU A 1 88 ? 26.736 5.683 9.923 1.00 54.84 88 GLU A N 1
ATOM 664 C CA . GLU A 1 88 ? 25.948 6.854 10.285 1.00 54.84 88 GLU A CA 1
ATOM 665 C C . GLU A 1 88 ? 25.171 7.331 9.051 1.00 54.84 88 GLU A C 1
ATOM 667 O O . GLU A 1 88 ? 25.740 7.826 8.075 1.00 54.84 88 GLU A O 1
ATOM 672 N N . PHE A 1 89 ? 23.855 7.128 9.074 1.00 47.94 89 PHE A N 1
ATOM 673 C CA . PHE A 1 89 ? 22.953 7.687 8.082 1.00 47.94 89 PHE A CA 1
ATOM 674 C C . PHE A 1 89 ? 22.776 9.170 8.412 1.00 47.94 89 PHE A C 1
ATOM 676 O O . PHE A 1 89 ? 22.049 9.548 9.330 1.00 47.94 89 PHE A O 1
ATOM 683 N N . SER A 1 90 ? 23.529 10.006 7.698 1.00 54.75 90 SER A N 1
ATOM 684 C CA . SER A 1 90 ? 23.456 11.458 7.800 1.00 54.75 90 SER A CA 1
ATOM 685 C C . SER A 1 90 ? 22.129 11.939 7.215 1.00 54.75 90 SER A C 1
ATOM 687 O O . SER A 1 90 ? 21.950 11.993 6.000 1.00 54.75 90 SER A O 1
ATOM 689 N N . SER A 1 91 ? 21.189 12.274 8.096 1.00 56.69 91 SER A N 1
ATOM 690 C CA . SER A 1 91 ? 19.951 12.972 7.757 1.00 56.69 91 SER A CA 1
ATOM 691 C C . SER A 1 91 ? 20.263 14.414 7.364 1.00 56.69 91 SER A C 1
ATOM 693 O O . SER A 1 91 ? 20.231 15.319 8.200 1.00 56.69 91 SER A O 1
ATOM 695 N N . LYS A 1 92 ? 20.574 14.636 6.090 1.00 56.25 92 LYS A N 1
ATOM 696 C CA . LYS A 1 92 ? 20.554 15.962 5.480 1.00 56.25 92 LYS A CA 1
ATOM 697 C C . LYS A 1 92 ? 19.755 15.916 4.183 1.00 56.25 92 LYS A C 1
ATOM 699 O O . LYS A 1 92 ? 19.923 15.019 3.366 1.00 56.25 92 LYS A O 1
ATOM 704 N N . ASP A 1 93 ? 18.888 16.915 4.070 1.00 53.03 93 ASP A N 1
ATOM 705 C CA . ASP A 1 93 ? 18.283 17.408 2.836 1.00 53.03 93 ASP A CA 1
ATOM 706 C C . ASP A 1 93 ? 17.030 16.670 2.340 1.00 53.03 93 ASP A C 1
ATOM 708 O O . ASP A 1 93 ? 17.000 16.083 1.265 1.00 53.03 93 ASP A O 1
ATOM 712 N N . TYR A 1 94 ? 15.934 16.794 3.096 1.00 53.22 94 TYR A N 1
ATOM 713 C CA . TYR A 1 94 ? 14.581 16.729 2.525 1.00 53.22 94 TYR A CA 1
ATOM 714 C C . TYR A 1 94 ? 13.695 17.846 3.091 1.00 53.22 94 TYR A C 1
ATOM 716 O O . TYR A 1 94 ? 12.684 17.624 3.752 1.00 53.22 94 TYR A O 1
ATOM 724 N N . SER A 1 95 ? 14.088 19.082 2.803 1.00 54.94 95 SER A N 1
ATOM 725 C CA . SER A 1 95 ? 13.210 20.253 2.852 1.00 54.94 95 SER A CA 1
ATOM 726 C C . SER A 1 95 ? 13.089 20.807 1.437 1.00 54.94 95 SER A C 1
ATOM 728 O O . SER A 1 95 ? 13.632 21.856 1.111 1.00 54.94 95 SER A O 1
ATOM 730 N N . ASN A 1 96 ? 12.385 20.063 0.579 1.00 52.97 96 ASN A N 1
ATOM 731 C CA . ASN A 1 96 ? 11.788 20.637 -0.618 1.00 52.97 96 ASN A CA 1
ATOM 732 C C . ASN A 1 96 ? 10.291 20.811 -0.349 1.00 52.97 96 ASN A C 1
ATOM 734 O O . ASN A 1 96 ? 9.477 19.920 -0.595 1.00 52.97 96 ASN A O 1
ATOM 738 N N . SER A 1 97 ? 9.955 21.932 0.282 1.00 56.72 97 SER A N 1
ATOM 739 C CA . SER A 1 97 ? 8.590 22.433 0.403 1.00 56.72 97 SER A CA 1
ATOM 740 C C . SER A 1 97 ? 8.207 23.121 -0.905 1.00 56.72 97 SER A C 1
ATOM 742 O O . SER A 1 97 ? 8.054 24.337 -0.957 1.00 56.72 97 SER A O 1
ATOM 744 N N . ASP A 1 98 ? 8.080 22.315 -1.956 1.00 54.97 98 ASP A N 1
ATOM 745 C CA . ASP A 1 98 ? 7.261 22.644 -3.116 1.00 54.97 98 ASP A CA 1
ATOM 746 C C . ASP A 1 98 ? 5.830 22.260 -2.733 1.00 54.97 98 ASP A C 1
ATOM 748 O O . ASP A 1 98 ? 5.432 21.090 -2.756 1.00 54.97 98 ASP A O 1
ATOM 752 N N . SER A 1 99 ? 5.097 23.249 -2.230 1.00 59.59 99 SER A N 1
ATOM 753 C CA . SER A 1 99 ? 3.660 23.154 -2.013 1.00 59.59 99 SER A CA 1
ATOM 754 C C . SER A 1 99 ? 2.988 23.008 -3.378 1.00 59.59 99 SER A C 1
ATOM 756 O O . SER A 1 99 ? 3.077 23.943 -4.171 1.00 59.59 99 SER A O 1
ATOM 758 N N . PRO A 1 100 ? 2.294 21.898 -3.686 1.00 61.25 100 PRO A N 1
ATOM 759 C CA . PRO A 1 100 ? 1.405 21.899 -4.832 1.00 61.25 100 PRO A CA 1
ATOM 760 C C . PRO A 1 100 ? 0.252 22.859 -4.528 1.00 61.25 100 PRO A C 1
ATOM 762 O O . PRO A 1 100 ? -0.522 22.632 -3.593 1.00 61.25 100 PRO A O 1
ATOM 765 N N . GLU A 1 101 ? 0.168 23.946 -5.296 1.00 59.84 101 GLU A N 1
ATOM 766 C CA . GLU A 1 101 ? -1.027 24.777 -5.381 1.00 59.84 101 GLU A CA 1
ATOM 767 C C . GLU A 1 101 ? -2.208 23.868 -5.737 1.00 59.84 101 GLU A C 1
ATOM 769 O O . GLU A 1 101 ? -2.266 23.250 -6.800 1.00 59.84 101 GLU A O 1
ATOM 774 N N . PHE A 1 102 ? -3.120 23.717 -4.783 1.00 47.94 102 PHE A N 1
ATOM 775 C CA . PHE A 1 102 ? -4.393 23.057 -4.993 1.00 47.94 102 PHE A CA 1
ATOM 776 C C . PHE A 1 102 ? -5.272 24.041 -5.764 1.00 47.94 102 PHE A C 1
ATOM 778 O O . PHE A 1 102 ? -5.881 24.925 -5.164 1.00 47.94 102 PHE A O 1
ATOM 785 N N . GLU A 1 103 ? -5.298 23.932 -7.094 1.00 58.94 103 GLU A N 1
ATOM 786 C CA . GLU A 1 103 ? -6.326 24.611 -7.878 1.00 58.94 103 GLU A CA 1
ATOM 787 C C . GLU A 1 103 ? -7.688 24.022 -7.497 1.00 58.94 103 GLU A C 1
ATOM 789 O O . GLU A 1 103 ? -7.986 22.846 -7.727 1.00 58.94 103 GLU A O 1
ATOM 794 N N . GLU A 1 104 ? -8.512 24.855 -6.865 1.00 59.88 104 GLU A N 1
ATOM 795 C CA . GLU A 1 104 ? -9.911 24.570 -6.590 1.00 59.88 104 GLU A CA 1
ATOM 796 C C . GLU A 1 104 ? -10.657 24.390 -7.917 1.00 59.88 104 GLU A C 1
ATOM 798 O O . GLU A 1 104 ? -11.023 25.356 -8.591 1.00 59.88 104 GLU A O 1
ATOM 803 N N . VAL A 1 105 ? -10.923 23.141 -8.304 1.00 58.44 105 VAL A N 1
ATOM 804 C CA . VAL A 1 105 ? -11.841 22.870 -9.412 1.00 58.44 105 VAL A CA 1
ATOM 805 C C . VAL A 1 105 ? -13.265 23.137 -8.922 1.00 58.44 105 VAL A C 1
ATOM 807 O O . VAL A 1 105 ? -13.903 22.323 -8.256 1.00 58.44 105 VAL A O 1
ATOM 810 N N . SER A 1 106 ? -13.719 24.347 -9.236 1.00 59.59 106 SER A N 1
ATOM 811 C CA . SER A 1 106 ? -15.071 24.881 -9.080 1.00 59.59 106 SER A CA 1
ATOM 812 C C . SER A 1 106 ? -16.150 23.908 -9.573 1.00 59.59 106 SER A C 1
ATOM 814 O O . SER A 1 106 ? -16.105 23.40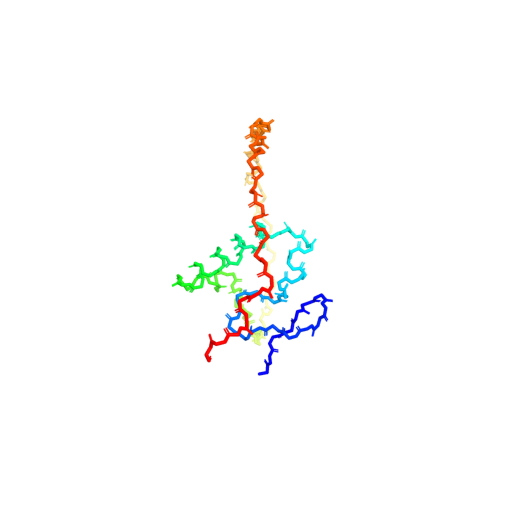6 -10.695 1.00 59.59 106 SER A O 1
ATOM 816 N N . ALA A 1 107 ? -17.165 23.685 -8.736 1.00 61.38 107 ALA A N 1
ATOM 817 C CA . ALA A 1 107 ? -18.269 22.740 -8.923 1.00 61.38 107 ALA A CA 1
ATOM 818 C C . ALA A 1 107 ? -19.313 23.146 -9.992 1.00 61.38 107 ALA A C 1
ATOM 820 O O . ALA A 1 107 ? -20.497 22.851 -9.838 1.00 61.38 107 ALA A O 1
ATOM 821 N N . ASN A 1 108 ? -18.910 23.826 -11.069 1.00 61.47 108 ASN A N 1
ATOM 822 C CA . ASN A 1 108 ? -19.840 24.332 -12.085 1.00 61.47 108 ASN A CA 1
ATOM 823 C C . ASN A 1 108 ? -19.858 23.564 -13.415 1.00 61.47 108 ASN A C 1
ATOM 825 O O . ASN A 1 108 ? -20.684 23.892 -14.262 1.00 61.47 108 ASN A O 1
ATOM 829 N N . ASP A 1 109 ? -19.060 22.509 -13.590 1.00 55.47 109 ASP A N 1
ATOM 830 C CA . ASP A 1 109 ? -19.005 21.755 -14.858 1.00 55.47 109 ASP A CA 1
ATOM 831 C C . ASP A 1 109 ? -19.816 20.445 -14.842 1.00 55.47 109 ASP A C 1
ATOM 833 O O . ASP A 1 109 ? -19.388 19.387 -15.297 1.00 55.47 109 ASP A O 1
ATOM 837 N N . LEU A 1 110 ? -21.025 20.507 -14.276 1.00 57.16 110 LEU A N 1
ATOM 838 C CA . LEU A 1 110 ? -22.003 19.416 -14.335 1.00 57.16 110 LEU A CA 1
ATOM 839 C C . LEU A 1 110 ? -23.324 19.892 -14.947 1.00 57.16 110 LEU A C 1
ATOM 841 O O . LEU A 1 110 ? -24.403 19.705 -14.385 1.00 57.16 110 LEU A O 1
ATOM 845 N N . LYS A 1 111 ? -23.243 20.535 -16.115 1.00 65.88 111 LYS A N 1
ATOM 846 C CA . LYS A 1 111 ? -24.375 20.677 -17.037 1.00 65.88 111 LYS A CA 1
ATOM 847 C C . LYS A 1 111 ? -23.882 20.550 -18.475 1.00 65.88 111 LYS A C 1
ATOM 849 O O . LYS A 1 111 ? -23.095 21.383 -18.901 1.00 65.88 111 LYS A O 1
ATOM 854 N N . LEU A 1 112 ? -24.485 19.598 -19.200 1.00 61.91 112 LEU A N 1
ATOM 855 C CA . LEU A 1 112 ? -24.313 19.258 -20.627 1.00 61.91 112 LEU A CA 1
ATOM 856 C C . LEU A 1 112 ? -23.146 18.270 -20.825 1.00 61.91 112 LEU A C 1
ATOM 858 O O . LEU A 1 112 ? -21.993 18.671 -20.847 1.00 61.91 112 LEU A O 1
ATOM 862 N N . TYR A 1 113 ? -23.372 16.959 -20.896 1.00 51.91 113 TYR A N 1
ATOM 863 C CA . TYR A 1 113 ? -24.176 16.253 -21.902 1.00 51.91 113 TYR A CA 1
ATOM 864 C C . TYR A 1 113 ? -24.625 14.877 -21.404 1.00 51.91 113 TYR A C 1
ATOM 866 O O . TYR A 1 113 ? -23.825 14.219 -20.704 1.00 51.91 113 TYR A O 1
#

Secondary structure (DSSP, 8-state):
--EE-TTT--EE-TT-SSSS-HHHHHHHH-HHHHHHHHHHHHHHHHTTGGGTT-----------------------------------------------------TT-----

Radius of gyration: 26.74 Å; chains: 1; bounding box: 58×72×43 Å

Sequence (113 aa):
MGKRCIYCSTDVDENSVVDMCRGCMNNVWGPKMSAAIVESMEKERGKGNMELGRVSESKPAEVPHLSKEVELSKEVELLEEVSHGGKEFSSKDYSNSDSPEFEEVSANDLKLY